Protein AF-A0A934YBS1-F1 (afdb_monomer)

Secondary structure (DSSP, 8-state):
---HHHHTT-TTSPPPHHHHHHHHHHHHHHHHT--STHHHHHHHHHHHHSPPPPPHHHHHHHHHHHHHHHHHHHHHHHHHHHHHHHTTTSGGGTHHHHHHHHSSS------------PPP---GGGG-SSPPPGGGHHHHHHHHHHHHHHHHHHHHHHHHT--

Foldseek 3Di:
DPPPVVLVPDPPDDDDPVRVVVVVVLVVCLVVVPCDDPNVVVVVVVCVVDPDDDDPVVVVVVVCVVVVVVVVVVVVVVVVVVVVVVVPPPPPPPPVVVVVVVVPPDDDPDPDDPDQDQDDPDPCVVVDPDDDDPVCVVVVVVVVCVVVVVSVVRRVCSVVVND

Mean predicted aligned error: 19.44 Å

Solvent-accessible surface area (backbone atoms only — not comparable to full-atom values): 10323 Å² total; per-residue (Å²): 133,79,63,74,76,64,59,79,73,45,89,83,54,80,82,51,72,65,56,56,50,50,52,48,56,44,50,53,35,50,74,74,61,46,79,59,67,73,38,35,52,52,52,51,50,50,44,70,75,56,66,73,85,70,55,68,72,56,47,52,51,51,50,51,51,53,54,52,52,50,52,53,50,53,56,51,54,58,63,57,53,62,64,56,63,77,65,59,82,74,60,76,77,64,58,72,68,57,62,72,62,60,76,80,76,67,82,82,88,70,78,79,75,82,75,62,83,67,73,74,85,70,75,70,66,82,79,51,94,64,87,82,59,88,89,45,58,67,66,50,52,52,53,50,50,57,58,49,52,54,57,56,49,53,37,51,33,40,74,70,70,54,128

pLDDT: mean 73.38, std 17.29, range [39.47, 96.94]

Sequence (163 aa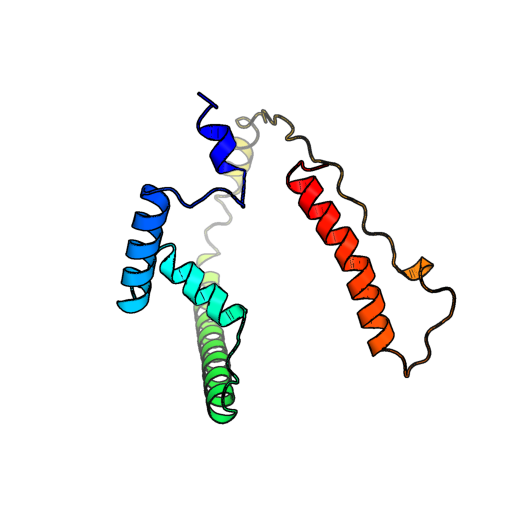):
MAPEHERDLDPEAPPTEDELREARALMEALERGDGAGPAELLRSAKVANAPRAIEPADHERLVSRVVGATDERAAQSRRGRVIRVAFGAVSAFAIAAAVLFSFSSFGPDHTPRATAPLARSRSTQDLFREPFRASEASARIDRIAVARGGDLRENRFATWGVQ

Radius of gyration: 28.23 Å; Cα contacts (8 Å, |Δi|>4): 31; chains: 1; bounding box: 59×62×62 Å

Structure (mmCIF, N/CA/C/O backbone):
data_AF-A0A934YBS1-F1
#
_entry.id   AF-A0A934YBS1-F1
#
loop_
_atom_site.group_PDB
_atom_site.id
_atom_site.type_symbol
_atom_site.label_atom_id
_atom_site.label_alt_id
_atom_site.label_comp_id
_atom_site.label_asym_id
_atom_site.label_entity_id
_atom_site.label_seq_id
_atom_site.pdbx_PDB_ins_code
_atom_site.Cartn_x
_atom_site.Cartn_y
_atom_site.Cartn_z
_atom_site.occupancy
_atom_site.B_iso_or_equiv
_atom_site.auth_seq_id
_atom_site.auth_comp_id
_atom_site.auth_asym_id
_atom_site.auth_atom_id
_atom_site.pdbx_PDB_model_num
ATOM 1 N N . MET A 1 1 ? 14.788 -7.178 -37.944 1.00 49.50 1 MET A N 1
ATOM 2 C CA . MET A 1 1 ? 15.144 -6.304 -36.813 1.00 49.50 1 MET A CA 1
ATOM 3 C C . MET A 1 1 ? 13.824 -5.762 -36.293 1.00 49.50 1 MET A C 1
ATOM 5 O O . MET A 1 1 ? 13.306 -4.817 -36.867 1.00 49.50 1 MET A O 1
ATOM 9 N N . ALA A 1 2 ? 13.186 -6.500 -35.381 1.00 53.84 2 ALA A N 1
ATOM 10 C CA . ALA A 1 2 ? 11.938 -6.048 -34.768 1.00 53.84 2 ALA A CA 1
ATOM 11 C C . ALA A 1 2 ? 12.262 -4.818 -33.902 1.00 53.84 2 ALA A C 1
ATOM 13 O O . ALA A 1 2 ? 13.335 -4.813 -33.288 1.00 53.84 2 ALA A O 1
ATOM 14 N N . PRO A 1 3 ? 11.429 -3.768 -33.920 1.00 57.69 3 PRO A N 1
ATOM 15 C CA . PRO A 1 3 ? 11.698 -2.553 -33.164 1.00 57.69 3 PRO A CA 1
ATOM 16 C C . PRO A 1 3 ? 11.768 -2.896 -31.672 1.00 57.69 3 PRO A C 1
ATOM 18 O O . PRO A 1 3 ? 10.913 -3.615 -31.163 1.00 57.69 3 PRO A O 1
ATOM 21 N N . GLU A 1 4 ? 12.791 -2.399 -30.975 1.00 59.59 4 GLU A N 1
ATOM 22 C CA . GLU A 1 4 ? 13.069 -2.720 -29.564 1.00 59.59 4 GLU A CA 1
ATOM 23 C C . GLU A 1 4 ? 11.856 -2.492 -28.640 1.00 59.59 4 GLU A C 1
ATOM 25 O O . GLU A 1 4 ? 11.665 -3.247 -27.697 1.00 59.59 4 GLU A O 1
ATOM 30 N N . HIS A 1 5 ? 10.958 -1.565 -28.994 1.00 56.34 5 HIS A N 1
ATOM 31 C CA . HIS A 1 5 ? 9.695 -1.304 -28.288 1.00 56.34 5 HIS A CA 1
ATOM 32 C C . HIS A 1 5 ? 8.701 -2.476 -28.235 1.00 56.34 5 HIS A C 1
ATOM 34 O O . HIS A 1 5 ? 7.846 -2.498 -27.357 1.00 56.34 5 HIS A O 1
ATOM 40 N N . GLU A 1 6 ? 8.746 -3.424 -29.174 1.00 56.34 6 GLU A N 1
ATOM 41 C CA . GLU A 1 6 ? 7.784 -4.538 -29.204 1.00 56.34 6 GLU A CA 1
ATOM 42 C C . GLU A 1 6 ? 8.180 -5.660 -28.229 1.00 56.34 6 GLU A C 1
ATOM 44 O O . GLU A 1 6 ? 7.322 -6.418 -27.784 1.00 56.34 6 GLU A O 1
ATOM 49 N N . ARG A 1 7 ? 9.466 -5.732 -27.846 1.00 58.19 7 ARG A N 1
ATOM 50 C CA . ARG A 1 7 ? 9.949 -6.661 -26.810 1.00 58.19 7 ARG A CA 1
ATOM 51 C C . ARG A 1 7 ? 9.568 -6.220 -25.400 1.00 58.19 7 ARG A C 1
ATOM 53 O O . ARG A 1 7 ? 9.314 -7.085 -24.574 1.00 58.19 7 ARG A O 1
ATOM 60 N N . ASP A 1 8 ? 9.452 -4.915 -25.159 1.00 60.75 8 ASP A N 1
ATOM 61 C CA . ASP A 1 8 ? 9.096 -4.352 -23.846 1.00 60.75 8 ASP A CA 1
ATOM 62 C C . ASP A 1 8 ? 7.669 -4.719 -23.383 1.00 60.75 8 ASP A C 1
ATOM 64 O O . ASP A 1 8 ? 7.314 -4.506 -22.225 1.00 60.75 8 ASP A O 1
ATOM 68 N N . LEU A 1 9 ? 6.829 -5.257 -24.277 1.00 70.56 9 LEU A N 1
ATOM 69 C CA . LEU A 1 9 ? 5.437 -5.618 -23.989 1.00 70.56 9 LEU A CA 1
ATOM 70 C C . LEU A 1 9 ? 5.173 -7.129 -23.969 1.00 70.56 9 LEU A C 1
ATOM 72 O O . LEU A 1 9 ? 4.060 -7.522 -23.617 1.00 70.56 9 LEU A O 1
ATOM 76 N N . ASP A 1 10 ? 6.143 -7.966 -24.349 1.00 82.31 10 ASP A N 1
ATOM 77 C CA . ASP A 1 10 ? 5.996 -9.423 -24.311 1.00 82.31 10 ASP A CA 1
ATOM 78 C C . ASP A 1 10 ? 6.450 -9.962 -22.941 1.00 82.31 10 ASP A C 1
ATOM 80 O O . ASP A 1 10 ? 7.654 -10.043 -22.687 1.00 82.31 10 ASP A O 1
ATOM 84 N N . PRO A 1 11 ? 5.523 -10.352 -22.043 1.00 83.00 11 PRO A N 1
ATOM 85 C CA . PRO A 1 11 ? 5.874 -10.834 -20.708 1.00 83.00 11 PRO A CA 1
ATOM 86 C C . PRO A 1 11 ? 6.600 -12.187 -20.723 1.00 83.00 11 PRO A C 1
ATOM 88 O O . PRO A 1 11 ? 7.145 -12.585 -19.695 1.00 83.00 11 PRO A O 1
ATOM 91 N N . GLU A 1 12 ? 6.592 -12.898 -21.855 1.00 87.81 12 GLU A N 1
ATOM 92 C CA . GLU A 1 12 ? 7.253 -14.195 -22.023 1.00 87.81 12 GLU A CA 1
ATOM 93 C C . GLU A 1 12 ? 8.659 -14.061 -22.638 1.00 87.81 12 GLU A C 1
ATOM 95 O O . GLU A 1 12 ? 9.383 -15.055 -22.764 1.00 87.81 12 GLU A O 1
ATOM 100 N N . ALA A 1 13 ? 9.078 -12.848 -23.022 1.00 89.31 13 ALA A N 1
ATOM 101 C CA . ALA A 1 13 ? 10.427 -12.612 -23.515 1.00 89.31 13 ALA A CA 1
ATOM 102 C C . ALA A 1 13 ? 11.468 -12.874 -22.406 1.00 89.31 13 ALA A C 1
ATOM 104 O O . ALA A 1 13 ? 11.232 -12.580 -21.231 1.00 89.31 13 ALA A O 1
ATOM 105 N N . PRO A 1 14 ? 12.650 -13.426 -22.744 1.00 91.00 14 PRO A N 1
ATOM 106 C CA . PRO A 1 14 ? 13.711 -13.585 -21.761 1.00 91.00 14 PRO A CA 1
ATOM 107 C C . PRO A 1 14 ? 14.169 -12.208 -21.242 1.00 91.00 14 PRO A C 1
ATOM 109 O O . PRO A 1 14 ? 14.261 -11.276 -22.045 1.00 91.00 14 PRO A O 1
ATOM 112 N N . PRO A 1 15 ? 14.529 -12.086 -19.947 1.00 90.94 15 PRO A N 1
ATOM 113 C CA . PRO A 1 15 ? 14.983 -10.823 -19.375 1.00 90.94 15 PRO A CA 1
ATOM 114 C C . PRO A 1 15 ? 16.195 -10.258 -20.113 1.00 90.94 15 PRO A C 1
ATOM 116 O O . PRO A 1 15 ? 17.138 -10.986 -20.448 1.00 90.94 15 PRO A O 1
ATOM 119 N N . THR A 1 16 ? 16.192 -8.949 -20.315 1.00 90.88 16 THR A N 1
ATOM 120 C CA . THR A 1 16 ? 17.323 -8.208 -20.871 1.00 90.88 16 THR A CA 1
ATOM 121 C C . THR A 1 16 ? 18.476 -8.116 -19.866 1.00 90.88 16 THR A C 1
ATOM 123 O O . THR A 1 16 ? 18.317 -8.306 -18.657 1.00 90.88 16 THR A O 1
ATOM 126 N N . GLU A 1 17 ? 19.683 -7.819 -20.354 1.00 92.12 17 GLU A N 1
ATOM 127 C CA . GLU A 1 17 ? 20.861 -7.666 -19.488 1.00 92.12 17 GLU A CA 1
ATOM 128 C C . GLU A 1 17 ? 20.705 -6.497 -18.500 1.00 92.12 17 GLU A C 1
ATOM 130 O O . GLU A 1 17 ? 21.107 -6.609 -17.338 1.00 92.12 17 GLU A O 1
ATOM 135 N N . ASP A 1 18 ? 20.066 -5.410 -18.935 1.00 90.12 18 ASP A N 1
ATOM 136 C CA . ASP A 1 18 ? 19.792 -4.247 -18.095 1.00 90.12 18 ASP A CA 1
ATOM 137 C C . ASP A 1 18 ? 18.791 -4.561 -16.982 1.00 90.12 18 ASP A C 1
ATOM 139 O O . ASP A 1 18 ? 19.066 -4.252 -15.822 1.00 90.12 18 ASP A O 1
ATOM 143 N N . GLU A 1 19 ? 17.702 -5.271 -17.279 1.00 90.81 19 GLU A N 1
ATOM 144 C CA . GLU A 1 19 ? 16.750 -5.722 -16.255 1.00 90.81 19 GLU A CA 1
ATOM 145 C C . GLU A 1 19 ? 17.414 -6.649 -15.233 1.00 90.81 19 GLU A C 1
ATOM 147 O O . GLU A 1 19 ? 17.197 -6.516 -14.028 1.00 90.81 19 GLU A O 1
ATOM 152 N N . LEU A 1 20 ? 18.278 -7.568 -15.682 1.00 96.06 20 LEU A N 1
ATOM 153 C CA . LEU A 1 20 ? 19.028 -8.446 -14.780 1.00 96.06 20 LEU A CA 1
ATOM 154 C C . LEU A 1 20 ? 19.990 -7.662 -13.881 1.00 96.06 20 LEU A C 1
ATOM 156 O O . LEU A 1 20 ? 20.190 -8.035 -12.721 1.00 96.06 20 LEU A O 1
ATOM 160 N N . ARG A 1 21 ? 20.604 -6.595 -14.398 1.00 96.69 21 ARG A N 1
ATOM 161 C CA . ARG A 1 21 ? 21.480 -5.698 -13.635 1.00 96.69 21 ARG A CA 1
ATOM 162 C C . ARG A 1 21 ? 20.684 -4.903 -12.599 1.00 96.69 21 ARG A C 1
ATOM 164 O O . ARG A 1 21 ? 21.092 -4.848 -11.438 1.00 96.69 21 ARG A O 1
ATOM 171 N N . GLU A 1 22 ? 19.544 -4.340 -12.985 1.00 93.62 22 GLU A N 1
ATOM 172 C CA . GLU A 1 22 ? 18.654 -3.601 -12.084 1.00 93.62 22 GLU A CA 1
ATOM 173 C C . GLU A 1 22 ? 18.056 -4.497 -10.995 1.00 93.62 22 GLU A C 1
ATOM 175 O O . GLU A 1 22 ? 18.056 -4.125 -9.820 1.00 93.62 22 GLU A O 1
ATOM 180 N N . ALA A 1 23 ? 17.634 -5.714 -11.347 1.00 94.56 23 ALA A N 1
ATOM 181 C CA . ALA A 1 23 ? 17.128 -6.697 -10.396 1.00 94.56 23 ALA A CA 1
ATOM 182 C C . ALA A 1 23 ? 18.178 -7.058 -9.331 1.00 94.56 23 ALA A C 1
ATOM 184 O O . ALA A 1 23 ? 17.849 -7.141 -8.147 1.00 94.56 23 ALA A O 1
ATOM 185 N N . ARG A 1 24 ? 19.454 -7.219 -9.717 1.00 96.94 24 ARG A N 1
ATOM 186 C CA . ARG A 1 24 ? 20.552 -7.458 -8.761 1.00 96.94 24 ARG A CA 1
ATOM 187 C C . ARG A 1 24 ? 20.775 -6.268 -7.835 1.00 96.94 24 ARG A C 1
ATOM 189 O O . ARG A 1 24 ? 20.811 -6.458 -6.623 1.00 96.94 24 ARG A O 1
ATOM 196 N N . ALA A 1 25 ? 20.846 -5.056 -8.383 1.00 94.62 25 ALA A N 1
ATOM 197 C CA . ALA A 1 25 ? 21.000 -3.842 -7.581 1.00 94.62 25 ALA A CA 1
ATOM 198 C C . ALA A 1 25 ? 19.848 -3.678 -6.570 1.00 94.62 25 ALA A C 1
ATOM 200 O O . ALA A 1 25 ? 20.062 -3.282 -5.421 1.00 94.62 25 ALA A O 1
ATOM 201 N N . LEU A 1 26 ? 18.626 -4.036 -6.975 1.00 93.88 26 LEU A N 1
ATOM 202 C CA . LEU A 1 26 ? 17.455 -4.023 -6.107 1.00 93.88 26 LEU A CA 1
ATOM 203 C C . LEU A 1 26 ? 17.530 -5.082 -4.999 1.00 93.88 26 LEU A C 1
ATOM 205 O O . LEU A 1 26 ? 17.211 -4.772 -3.850 1.00 93.88 26 LEU A O 1
ATOM 209 N N . MET A 1 27 ? 17.972 -6.306 -5.311 1.00 93.69 27 MET A N 1
ATOM 210 C CA . MET A 1 27 ? 18.206 -7.344 -4.300 1.00 93.69 27 MET A CA 1
ATOM 211 C C . MET A 1 27 ? 19.248 -6.895 -3.271 1.00 93.69 27 MET A C 1
ATOM 213 O O . MET A 1 27 ? 18.979 -6.954 -2.073 1.00 93.69 27 MET A O 1
ATOM 217 N N . GLU A 1 28 ? 20.382 -6.352 -3.715 1.00 95.19 28 GLU A N 1
ATOM 218 C CA . GLU A 1 28 ? 21.430 -5.841 -2.823 1.00 95.19 28 GLU A CA 1
ATOM 219 C C . GLU A 1 28 ? 20.920 -4.698 -1.928 1.00 95.19 28 GLU A C 1
ATOM 221 O O . GLU A 1 28 ? 21.236 -4.637 -0.738 1.00 95.19 28 GLU A O 1
ATOM 226 N N . ALA A 1 29 ? 20.100 -3.788 -2.464 1.00 93.50 29 ALA A N 1
ATOM 227 C CA . ALA A 1 29 ? 19.478 -2.720 -1.679 1.00 93.50 29 ALA A CA 1
ATOM 228 C C . ALA A 1 29 ? 18.504 -3.263 -0.616 1.00 93.50 29 ALA A C 1
ATOM 230 O O . ALA A 1 29 ? 18.432 -2.734 0.498 1.00 93.50 29 ALA A O 1
ATOM 231 N N . LEU A 1 30 ? 17.767 -4.332 -0.933 1.00 92.31 30 LEU A N 1
ATOM 232 C CA . LEU A 1 30 ? 16.879 -5.000 0.018 1.00 92.31 30 LEU A CA 1
ATOM 233 C C . LEU A 1 30 ? 17.658 -5.707 1.132 1.00 92.31 30 LEU A C 1
ATOM 235 O O . LEU A 1 30 ? 17.256 -5.597 2.291 1.00 92.31 30 LEU A O 1
ATOM 239 N N . GLU A 1 31 ? 18.762 -6.378 0.805 1.00 93.69 31 GLU A N 1
ATOM 240 C CA . GLU A 1 31 ? 19.627 -7.065 1.774 1.00 93.69 31 GLU A CA 1
ATOM 241 C C . GLU A 1 31 ? 20.334 -6.093 2.720 1.00 93.69 31 GLU A C 1
ATOM 243 O O . GLU A 1 31 ? 20.386 -6.334 3.927 1.00 93.69 31 GLU A O 1
ATOM 248 N N . ARG A 1 32 ? 20.813 -4.954 2.203 1.00 93.38 32 ARG A N 1
ATOM 249 C CA . ARG A 1 32 ? 21.416 -3.887 3.022 1.00 93.38 32 ARG A CA 1
ATOM 250 C C . ARG A 1 32 ? 20.398 -3.150 3.896 1.00 93.38 32 ARG A C 1
ATOM 252 O O . ARG A 1 32 ? 20.785 -2.474 4.845 1.00 93.38 32 ARG A O 1
ATOM 259 N N . GLY A 1 33 ? 19.104 -3.291 3.603 1.00 90.94 33 GLY A N 1
ATOM 260 C CA . GLY A 1 33 ? 18.035 -2.604 4.324 1.00 90.94 33 GLY A CA 1
ATOM 261 C C . GLY A 1 33 ? 17.890 -1.128 3.944 1.00 90.94 33 GLY A C 1
ATOM 262 O O . GLY A 1 33 ? 17.346 -0.353 4.729 1.00 90.94 33 GLY A O 1
ATOM 263 N N . ASP A 1 34 ? 18.340 -0.730 2.750 1.00 89.12 34 ASP A N 1
ATOM 264 C CA . ASP A 1 34 ? 18.303 0.664 2.304 1.00 89.12 34 ASP A CA 1
ATOM 265 C C . ASP A 1 34 ? 16.868 1.167 2.205 1.00 89.12 34 ASP A C 1
ATOM 267 O O . ASP A 1 34 ? 16.063 0.634 1.441 1.00 89.12 34 ASP A O 1
ATOM 271 N N . GLY A 1 35 ? 16.556 2.213 2.968 1.00 84.19 35 GLY A N 1
ATOM 272 C CA . GLY A 1 35 ? 15.216 2.753 3.184 1.00 84.19 35 GLY A CA 1
ATOM 273 C C . GLY A 1 35 ? 14.549 3.453 2.000 1.00 84.19 35 GLY A C 1
ATOM 274 O O . GLY A 1 35 ? 13.414 3.862 2.169 1.00 84.19 35 GLY A O 1
ATOM 275 N N . ALA A 1 36 ? 15.209 3.612 0.850 1.00 86.50 36 ALA A N 1
ATOM 276 C CA . ALA A 1 36 ? 14.760 4.519 -0.209 1.00 86.50 36 ALA A CA 1
ATOM 277 C C . ALA A 1 36 ? 14.423 3.810 -1.531 1.00 86.50 36 ALA A C 1
ATOM 279 O O . ALA A 1 36 ? 14.953 2.744 -1.851 1.00 86.50 36 ALA A O 1
ATOM 280 N N . GLY A 1 37 ? 13.570 4.450 -2.335 1.00 89.75 37 GLY A N 1
ATOM 281 C CA . GLY A 1 37 ? 13.312 4.063 -3.722 1.00 89.75 37 GLY A CA 1
ATOM 282 C C . GLY A 1 37 ? 12.547 2.737 -3.870 1.00 89.75 37 GLY A C 1
ATOM 283 O O . GLY A 1 37 ? 11.717 2.400 -3.022 1.00 89.75 37 GLY A O 1
ATOM 284 N N . PRO A 1 38 ? 12.799 1.959 -4.941 1.00 89.25 38 PRO A N 1
ATOM 285 C CA . PRO A 1 38 ? 12.058 0.724 -5.224 1.00 89.25 38 PRO A CA 1
ATOM 286 C C . PRO A 1 38 ? 12.131 -0.331 -4.104 1.00 89.25 38 PRO A C 1
ATOM 288 O O . PRO A 1 38 ? 11.185 -1.098 -3.911 1.00 89.25 38 PRO A O 1
ATOM 291 N N . ALA A 1 39 ? 13.210 -0.341 -3.312 1.00 90.69 39 ALA A N 1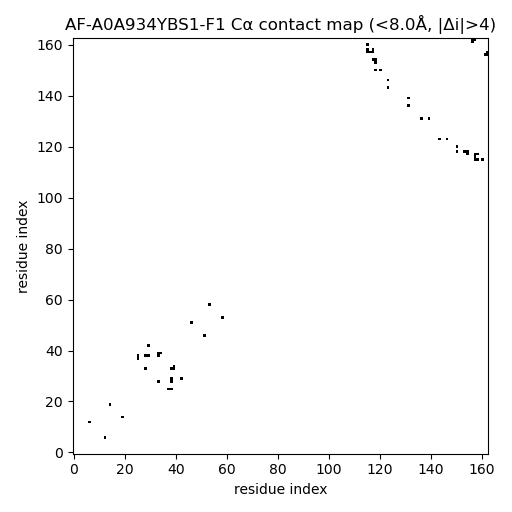
ATOM 292 C CA . ALA A 1 39 ? 13.362 -1.240 -2.168 1.00 90.69 39 ALA A CA 1
ATOM 293 C C . ALA A 1 39 ? 12.345 -0.943 -1.047 1.00 90.69 39 ALA A C 1
ATOM 295 O O . ALA A 1 39 ? 11.822 -1.863 -0.415 1.00 90.69 39 ALA A O 1
ATOM 296 N N . GLU A 1 40 ? 12.017 0.332 -0.813 1.00 92.00 40 GLU A N 1
ATOM 297 C CA . GLU A 1 40 ? 10.998 0.740 0.162 1.00 92.00 40 GLU A CA 1
ATOM 298 C C . GLU A 1 40 ? 9.598 0.307 -0.271 1.00 92.00 40 GLU A C 1
ATOM 300 O O . GLU A 1 40 ? 8.836 -0.248 0.530 1.00 92.00 40 GLU A O 1
ATOM 305 N N . LEU A 1 41 ? 9.290 0.487 -1.557 1.00 91.44 41 LEU A N 1
ATOM 306 C CA . LEU A 1 41 ? 8.024 0.061 -2.138 1.00 91.44 41 LEU A CA 1
ATOM 307 C C . LEU A 1 41 ? 7.843 -1.456 -2.022 1.00 91.44 41 LEU A C 1
ATOM 309 O O . LEU A 1 41 ? 6.806 -1.908 -1.538 1.00 91.44 41 LEU A O 1
ATOM 313 N N . LEU A 1 42 ? 8.857 -2.247 -2.391 1.00 91.00 42 LEU A N 1
ATOM 314 C CA . LEU A 1 42 ? 8.798 -3.708 -2.287 1.00 91.00 42 LEU A CA 1
ATOM 315 C C . LEU A 1 42 ? 8.655 -4.192 -0.843 1.00 91.00 42 LEU A C 1
ATOM 317 O O . LEU A 1 42 ? 7.877 -5.111 -0.584 1.00 91.00 42 LEU A O 1
ATOM 321 N N . ARG A 1 43 ? 9.348 -3.572 0.120 1.00 88.19 43 ARG A N 1
ATOM 322 C CA . ARG A 1 43 ? 9.154 -3.901 1.543 1.00 88.19 43 ARG A CA 1
ATOM 323 C C . ARG A 1 43 ? 7.731 -3.600 1.995 1.00 88.19 43 ARG A C 1
ATOM 325 O O . ARG A 1 43 ? 7.121 -4.435 2.659 1.00 88.19 43 ARG A O 1
ATOM 332 N N . SER A 1 44 ? 7.190 -2.454 1.595 1.00 90.88 44 SER A N 1
ATOM 333 C CA . SER A 1 44 ? 5.820 -2.055 1.925 1.00 90.88 44 SER A CA 1
ATOM 334 C C . SER A 1 44 ? 4.795 -3.015 1.315 1.00 90.88 44 SER A C 1
ATOM 336 O O . SER A 1 44 ? 3.902 -3.492 2.015 1.00 90.88 44 SER A O 1
ATOM 338 N N . ALA A 1 45 ? 4.970 -3.385 0.043 1.00 92.69 45 ALA A N 1
ATOM 339 C CA . ALA A 1 45 ? 4.136 -4.368 -0.644 1.00 92.69 45 ALA A CA 1
ATOM 340 C C . ALA A 1 45 ? 4.220 -5.754 0.016 1.00 92.69 45 ALA A C 1
ATOM 342 O O . ALA A 1 45 ? 3.197 -6.405 0.220 1.00 92.69 45 ALA A O 1
ATOM 343 N N . LYS A 1 46 ? 5.418 -6.188 0.427 1.00 90.38 46 LYS A N 1
ATOM 344 C CA . LYS A 1 46 ? 5.622 -7.452 1.147 1.00 90.38 46 LYS A CA 1
ATOM 345 C C . LYS A 1 46 ? 4.888 -7.471 2.489 1.00 90.38 46 LYS A C 1
ATOM 347 O O . LYS A 1 46 ? 4.257 -8.473 2.815 1.00 90.38 46 LYS A O 1
ATOM 352 N N . VAL A 1 47 ? 4.944 -6.374 3.248 1.00 91.56 47 VAL A N 1
ATOM 353 C CA . VAL A 1 47 ? 4.212 -6.233 4.519 1.00 91.56 47 VAL A CA 1
ATOM 354 C C . VAL A 1 47 ? 2.699 -6.229 4.289 1.00 91.56 47 VAL A C 1
ATOM 356 O O . VAL A 1 47 ? 1.975 -6.863 5.049 1.00 91.56 47 VAL A O 1
ATOM 359 N N . ALA A 1 48 ? 2.221 -5.564 3.235 1.00 93.50 48 ALA A N 1
ATOM 360 C CA . ALA A 1 48 ? 0.801 -5.523 2.896 1.00 93.50 48 ALA A CA 1
ATOM 361 C C . ALA A 1 48 ? 0.257 -6.885 2.430 1.00 93.50 48 ALA A C 1
ATOM 363 O O . ALA A 1 48 ? -0.864 -7.245 2.778 1.00 93.50 48 ALA A O 1
ATOM 364 N N . ASN A 1 49 ? 1.045 -7.645 1.663 1.00 95.56 49 ASN A N 1
ATOM 365 C CA . ASN A 1 49 ? 0.639 -8.947 1.132 1.00 95.56 49 ASN A CA 1
ATOM 366 C C . ASN A 1 49 ? 0.654 -10.059 2.192 1.00 95.56 49 ASN A C 1
ATOM 368 O O . ASN A 1 49 ? -0.144 -10.988 2.127 1.00 95.56 49 ASN A O 1
ATOM 372 N N . ALA A 1 50 ? 1.550 -9.968 3.176 1.00 91.31 50 ALA A N 1
ATOM 373 C CA . ALA A 1 50 ? 1.619 -10.911 4.288 1.00 91.31 50 ALA A CA 1
ATOM 374 C C . ALA A 1 50 ? 1.731 -10.163 5.626 1.00 91.31 50 ALA A C 1
ATOM 376 O O . ALA A 1 50 ? 2.812 -10.139 6.233 1.00 91.31 50 ALA A O 1
ATOM 377 N N . PRO A 1 51 ? 0.629 -9.548 6.101 1.00 90.38 51 PRO A N 1
ATOM 378 C CA . PRO A 1 51 ? 0.616 -8.884 7.393 1.00 90.38 51 PRO A CA 1
ATOM 379 C C . PRO A 1 51 ? 0.972 -9.892 8.482 1.00 90.38 51 PRO A C 1
ATOM 381 O O . PRO A 1 51 ? 0.376 -10.967 8.577 1.00 90.38 51 PRO A O 1
ATOM 384 N N . ARG A 1 52 ? 1.960 -9.560 9.312 1.00 89.19 52 ARG A N 1
ATOM 385 C CA . ARG A 1 52 ? 2.282 -10.387 10.477 1.00 89.19 52 ARG A CA 1
ATOM 386 C C . ARG A 1 52 ? 1.219 -10.167 11.544 1.00 89.19 52 ARG A C 1
ATOM 388 O O . ARG A 1 52 ? 0.806 -9.030 11.772 1.00 89.19 52 ARG A O 1
ATOM 395 N N . ALA A 1 53 ? 0.813 -11.244 12.210 1.00 91.75 53 ALA A N 1
ATOM 396 C CA . ALA A 1 53 ? 0.010 -11.124 13.416 1.00 91.75 53 ALA A CA 1
ATOM 397 C C . ALA A 1 53 ? 0.785 -10.280 14.436 1.00 91.75 53 ALA A C 1
ATOM 399 O O . ALA A 1 53 ? 1.965 -10.529 14.691 1.00 91.75 53 ALA A O 1
ATOM 400 N N . ILE A 1 54 ? 0.131 -9.252 14.969 1.00 92.69 54 ILE A N 1
ATOM 401 C CA . ILE A 1 54 ? 0.684 -8.436 16.045 1.00 92.69 54 ILE A CA 1
ATOM 402 C C . ILE A 1 54 ? 0.303 -9.132 17.349 1.00 92.69 54 ILE A C 1
ATOM 404 O O . ILE A 1 54 ? -0.876 -9.408 17.578 1.00 92.69 54 ILE A O 1
ATOM 408 N N . GLU A 1 55 ? 1.297 -9.427 18.185 1.00 96.00 55 GLU A N 1
ATOM 409 C CA . GLU A 1 55 ? 1.088 -9.925 19.547 1.00 96.00 55 GLU A CA 1
ATOM 410 C C . GLU A 1 55 ? 0.114 -8.994 20.297 1.00 96.00 55 GLU A C 1
ATOM 412 O O . GLU A 1 55 ? 0.286 -7.771 20.235 1.00 96.00 55 GLU A O 1
ATOM 417 N N . PRO A 1 56 ? -0.895 -9.513 21.024 1.00 94.62 56 PRO A N 1
ATOM 418 C CA . PRO A 1 56 ? -1.884 -8.674 21.706 1.00 94.62 56 PRO A CA 1
ATOM 419 C C . PRO A 1 56 ? -1.257 -7.597 22.604 1.00 94.62 56 PRO A C 1
ATOM 421 O O . PRO A 1 56 ? -1.694 -6.448 22.590 1.00 94.62 56 PRO A O 1
ATOM 424 N N . ALA A 1 57 ? -0.168 -7.934 23.301 1.00 93.75 57 ALA A N 1
ATOM 425 C CA . ALA A 1 57 ? 0.568 -6.993 24.143 1.00 93.75 57 ALA A CA 1
ATOM 426 C C . ALA A 1 57 ? 1.191 -5.830 23.345 1.00 93.75 57 ALA A C 1
ATOM 428 O O . ALA A 1 57 ? 1.204 -4.687 23.807 1.00 93.75 57 ALA A O 1
ATOM 429 N N . ASP A 1 58 ? 1.692 -6.091 22.137 1.00 94.31 58 ASP A N 1
ATOM 430 C CA . ASP A 1 58 ? 2.254 -5.052 21.271 1.00 94.31 58 ASP A CA 1
ATOM 431 C C . ASP A 1 58 ? 1.157 -4.210 20.617 1.00 94.31 58 ASP A C 1
ATOM 433 O O . ASP A 1 58 ? 1.315 -2.995 20.473 1.00 94.31 58 ASP A O 1
ATOM 437 N N . HIS A 1 59 ? 0.012 -4.817 20.300 1.00 93.38 59 HIS A N 1
ATOM 438 C CA . HIS A 1 59 ? -1.163 -4.086 19.842 1.00 93.38 59 HIS A CA 1
ATOM 439 C C . HIS A 1 59 ? -1.644 -3.091 20.914 1.00 93.38 59 HIS A C 1
ATOM 441 O O . HIS A 1 59 ? -1.788 -1.902 20.621 1.00 93.38 59 HIS A O 1
ATOM 447 N N . GLU A 1 60 ? -1.807 -3.522 22.168 1.00 94.50 60 GLU A N 1
ATOM 448 C CA . GLU A 1 60 ? -2.204 -2.640 23.277 1.00 94.50 60 GLU A CA 1
ATOM 449 C C . GLU A 1 60 ? -1.204 -1.497 23.505 1.00 94.50 60 GLU A C 1
ATOM 451 O O . GLU A 1 60 ? -1.592 -0.342 23.711 1.00 94.50 60 GLU A O 1
ATOM 456 N N . ARG A 1 61 ? 0.101 -1.777 23.399 1.00 94.94 61 ARG A N 1
ATOM 457 C CA . ARG A 1 61 ? 1.157 -0.753 23.474 1.00 94.94 61 ARG A CA 1
ATOM 458 C C . ARG A 1 61 ? 1.069 0.263 22.335 1.00 94.94 61 ARG A C 1
ATOM 460 O O . ARG A 1 61 ? 1.269 1.456 22.562 1.00 94.94 61 ARG A O 1
ATOM 467 N N . LEU A 1 62 ? 0.783 -0.183 21.113 1.00 91.62 62 LEU A N 1
ATOM 468 C CA . LEU A 1 62 ? 0.622 0.708 19.961 1.00 91.62 62 LEU A CA 1
ATOM 469 C C . LEU A 1 62 ? -0.623 1.587 20.112 1.00 91.62 62 LEU A C 1
ATOM 471 O O . LEU A 1 62 ? -0.538 2.799 19.914 1.00 91.62 62 LEU A O 1
ATOM 475 N N . VAL A 1 63 ? -1.752 1.002 20.520 1.00 93.25 63 VAL A N 1
ATOM 476 C CA . VAL A 1 63 ? -3.010 1.731 20.738 1.00 93.25 63 VAL A CA 1
ATOM 477 C C . VAL A 1 63 ? -2.854 2.757 21.854 1.00 93.25 63 VAL A C 1
ATOM 479 O O . VAL A 1 63 ? -3.157 3.929 21.642 1.00 93.25 63 VAL A O 1
ATOM 482 N N . SER A 1 64 ? -2.320 2.361 23.011 1.00 91.50 64 SER A N 1
ATOM 483 C CA . SER A 1 64 ? -2.110 3.278 24.141 1.00 91.50 64 SER A CA 1
ATOM 484 C C . SER A 1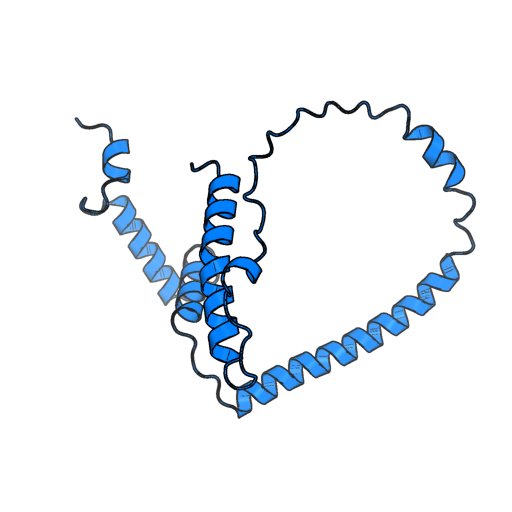 64 ? -1.176 4.438 23.785 1.00 91.50 64 SER A C 1
ATOM 486 O O . SER A 1 64 ? -1.459 5.579 24.149 1.00 91.50 64 SER A O 1
ATOM 488 N N . ARG A 1 65 ? -0.118 4.192 23.000 1.00 90.56 65 ARG A N 1
ATOM 489 C CA . ARG A 1 65 ? 0.766 5.252 22.491 1.00 90.56 65 ARG A CA 1
ATOM 490 C C . ARG A 1 65 ? 0.022 6.250 21.604 1.00 90.56 65 ARG A C 1
ATOM 492 O O . ARG A 1 65 ? 0.216 7.454 21.752 1.00 90.56 65 ARG A O 1
ATOM 499 N N . VAL A 1 66 ? -0.793 5.770 20.665 1.00 91.38 66 VAL A N 1
ATOM 500 C CA . VAL A 1 66 ? -1.517 6.643 19.725 1.00 91.38 66 VAL A CA 1
ATOM 501 C C . VAL A 1 66 ? -2.598 7.440 20.447 1.00 91.38 66 VAL A C 1
ATOM 503 O O . VAL A 1 66 ? -2.676 8.652 20.254 1.00 91.38 66 VAL A O 1
ATOM 506 N N . VAL A 1 67 ? -3.377 6.786 21.312 1.00 92.19 67 VAL A N 1
ATOM 507 C CA . VAL A 1 67 ? -4.442 7.431 22.092 1.00 92.19 67 VAL A CA 1
ATOM 508 C C . VAL A 1 67 ? -3.859 8.476 23.053 1.00 92.19 67 VAL A C 1
ATOM 510 O O . VAL A 1 67 ? -4.316 9.619 23.070 1.00 92.19 67 VAL A O 1
ATOM 513 N N . GLY A 1 68 ? -2.776 8.150 23.766 1.00 84.12 68 GLY A N 1
ATOM 514 C CA . GLY A 1 68 ? -2.093 9.111 24.638 1.00 84.12 68 GLY A CA 1
ATOM 515 C C . GLY A 1 68 ? -1.534 10.319 23.874 1.00 84.12 68 GLY A C 1
ATOM 516 O O . GLY A 1 68 ? -1.722 11.464 24.284 1.00 84.12 68 GLY A O 1
ATOM 517 N N . ALA A 1 69 ? -0.929 10.097 22.702 1.00 80.56 69 ALA A N 1
ATOM 518 C CA . ALA A 1 69 ? -0.425 11.184 21.860 1.00 80.56 69 ALA A CA 1
ATOM 519 C C . ALA A 1 69 ? -1.547 12.079 21.298 1.00 80.56 69 ALA A C 1
ATOM 521 O O . ALA A 1 69 ? -1.338 13.278 21.080 1.00 80.56 69 ALA A O 1
ATOM 522 N N . THR A 1 70 ? -2.741 11.529 21.045 1.00 76.50 70 THR A N 1
ATOM 523 C CA . THR A 1 70 ? -3.899 12.339 20.641 1.00 76.50 70 THR A CA 1
ATOM 524 C C . THR A 1 70 ? -4.408 13.228 21.768 1.00 76.50 70 THR A C 1
ATOM 526 O O . THR A 1 70 ? -4.740 14.384 21.497 1.00 76.50 70 THR A O 1
ATOM 529 N N . ASP A 1 71 ? -4.384 12.759 23.017 1.00 76.56 71 ASP A N 1
ATOM 530 C CA . ASP A 1 71 ? -4.798 13.557 24.176 1.00 76.56 71 ASP A CA 1
ATOM 531 C C . ASP A 1 71 ? -3.836 14.723 24.435 1.00 76.56 71 ASP A C 1
ATOM 533 O O . ASP A 1 71 ? -4.268 15.863 24.641 1.00 76.56 71 ASP A O 1
ATOM 537 N N . GLU A 1 72 ? -2.527 14.488 24.319 1.00 75.69 72 GLU A N 1
ATOM 538 C CA . GLU A 1 72 ? -1.513 15.542 24.434 1.00 75.69 72 GLU A CA 1
ATOM 539 C C . GLU A 1 72 ? -1.638 16.597 23.325 1.00 75.69 72 GLU A C 1
ATOM 541 O O . GLU A 1 72 ? -1.604 17.803 23.594 1.00 75.69 72 GLU A O 1
ATOM 546 N N . ARG A 1 73 ? -1.849 16.174 22.071 1.00 73.56 73 ARG A N 1
ATOM 547 C CA . ARG A 1 73 ? -2.082 17.101 20.947 1.00 73.56 73 ARG A CA 1
ATOM 548 C C . ARG A 1 73 ? -3.388 17.873 21.104 1.00 73.56 73 ARG A C 1
ATOM 550 O O . ARG A 1 73 ? -3.428 19.074 20.822 1.00 73.56 73 ARG A O 1
ATOM 557 N N . ALA A 1 74 ? -4.448 17.228 21.588 1.00 70.12 74 ALA A N 1
ATOM 558 C CA . ALA A 1 74 ? -5.707 17.894 21.893 1.00 70.12 74 ALA A CA 1
ATOM 559 C C . ALA A 1 74 ? -5.510 18.957 22.987 1.00 70.12 74 ALA A C 1
ATOM 561 O O . ALA A 1 74 ? -5.970 20.092 22.823 1.00 70.12 74 ALA A O 1
ATOM 562 N N . ALA A 1 75 ? -4.758 18.649 24.046 1.00 69.38 75 ALA A N 1
ATOM 563 C CA . ALA A 1 75 ? -4.412 19.603 25.097 1.00 69.38 75 ALA A CA 1
ATOM 564 C C . ALA A 1 75 ? -3.572 20.788 24.572 1.00 69.38 75 ALA A C 1
ATOM 566 O O . ALA A 1 75 ? -3.853 21.943 24.908 1.00 69.38 75 ALA A O 1
ATOM 567 N N . GLN A 1 76 ? -2.598 20.540 23.689 1.00 67.19 76 GLN A N 1
ATOM 568 C CA . GLN A 1 76 ? -1.792 21.593 23.054 1.00 67.19 76 GLN A CA 1
ATOM 569 C C . GLN A 1 76 ? -2.622 22.492 22.120 1.00 67.19 76 GLN A C 1
ATOM 571 O O . GLN A 1 76 ? -2.478 23.717 22.151 1.00 67.19 76 GLN A O 1
ATOM 576 N N . SER A 1 77 ? -3.552 21.923 21.347 1.00 62.78 77 SER A N 1
ATOM 577 C CA . SER A 1 77 ? -4.424 22.694 20.445 1.00 62.78 77 SER A CA 1
ATOM 578 C C . SER A 1 77 ? -5.346 23.674 21.188 1.00 62.78 77 SER A C 1
ATOM 580 O O . SER A 1 77 ? -5.621 24.772 20.695 1.00 62.78 77 SER A O 1
ATOM 582 N N . ARG A 1 78 ? -5.769 23.329 22.415 1.00 59.06 78 ARG A N 1
ATOM 583 C CA . ARG A 1 78 ? -6.576 24.212 23.274 1.00 59.06 78 ARG A CA 1
ATOM 584 C C . ARG A 1 78 ? -5.776 25.417 23.765 1.00 59.06 78 ARG A C 1
ATOM 586 O O . ARG A 1 78 ? -6.313 26.521 23.768 1.00 59.06 78 ARG A O 1
ATOM 593 N N . ARG A 1 79 ? -4.490 25.244 24.098 1.00 57.97 79 ARG A N 1
ATOM 594 C CA . ARG A 1 79 ? -3.599 26.355 24.494 1.00 57.97 79 ARG A CA 1
ATOM 595 C C . ARG A 1 79 ? -3.332 27.337 23.345 1.00 57.97 79 ARG A C 1
ATOM 597 O O . ARG A 1 79 ? -3.319 28.541 23.577 1.00 57.97 79 ARG A O 1
ATOM 604 N N . GLY A 1 80 ? -3.206 26.857 22.105 1.00 55.12 80 GLY A N 1
ATOM 605 C CA . GLY A 1 80 ? -2.990 27.719 20.930 1.00 55.12 80 GLY A CA 1
ATOM 606 C C . GLY A 1 80 ? -4.210 28.553 20.503 1.00 55.12 80 GLY A C 1
ATOM 607 O O . GLY A 1 80 ? -4.055 29.620 19.906 1.00 55.12 80 GLY A O 1
ATOM 608 N N . ARG A 1 81 ? -5.432 28.109 20.830 1.00 54.03 81 ARG A N 1
ATOM 609 C CA . ARG A 1 81 ? -6.677 28.808 20.462 1.00 54.03 81 ARG A CA 1
ATOM 610 C C . ARG A 1 81 ? -6.893 30.097 21.263 1.00 54.03 81 ARG A C 1
ATOM 612 O O . ARG A 1 81 ? -7.423 31.054 20.711 1.00 54.03 81 ARG A O 1
ATOM 619 N N . VAL A 1 82 ? -6.428 30.155 22.513 1.00 52.91 82 VAL A N 1
ATOM 620 C CA . VAL A 1 82 ? -6.577 31.340 23.382 1.00 52.91 82 VAL A CA 1
ATOM 621 C C . VAL A 1 82 ? -5.705 32.508 22.899 1.00 52.91 82 VAL A C 1
ATOM 623 O O . VAL A 1 82 ? -6.128 33.658 22.954 1.00 52.91 82 VAL A O 1
ATOM 626 N N . ILE A 1 83 ? -4.534 32.222 22.321 1.00 52.38 83 ILE A N 1
ATOM 627 C CA . ILE A 1 83 ? -3.605 33.253 21.827 1.00 52.38 83 ILE A CA 1
ATOM 628 C C . ILE A 1 83 ? -4.147 33.952 20.563 1.00 52.38 83 ILE A C 1
ATOM 630 O O . ILE A 1 83 ? -3.912 35.142 20.366 1.00 52.38 83 ILE A O 1
ATOM 634 N N . ARG A 1 84 ? -4.933 33.263 19.721 1.00 44.31 84 ARG A N 1
ATOM 635 C CA . ARG A 1 84 ? -5.484 33.857 18.484 1.00 44.31 84 ARG A CA 1
ATOM 636 C C . ARG A 1 84 ? -6.686 34.776 18.698 1.00 44.31 84 ARG A C 1
ATOM 638 O O . ARG A 1 84 ? -6.939 35.614 17.840 1.00 44.31 84 ARG A O 1
ATOM 645 N N . VAL A 1 85 ? -7.409 34.662 19.813 1.00 50.19 85 VAL A N 1
ATOM 646 C CA . VAL A 1 85 ? -8.558 35.549 20.080 1.00 50.19 85 VAL A CA 1
ATOM 647 C C . VAL A 1 85 ? -8.087 36.962 20.449 1.00 50.19 85 VAL A C 1
ATOM 649 O O . VAL A 1 85 ? -8.727 37.935 20.067 1.00 50.19 85 VAL A O 1
ATOM 652 N N . ALA A 1 86 ? -6.917 37.102 21.083 1.00 50.06 86 ALA A N 1
ATOM 653 C CA . ALA A 1 86 ? -6.373 38.408 21.464 1.00 50.06 86 ALA A CA 1
ATOM 654 C C . ALA A 1 86 ? -5.846 39.249 20.277 1.00 50.06 86 ALA A C 1
ATOM 656 O O . ALA A 1 86 ? -5.786 40.469 20.380 1.00 50.06 86 ALA A O 1
ATOM 657 N N . PHE A 1 87 ? -5.514 38.631 19.135 1.00 42.84 87 PHE A N 1
ATOM 658 C CA . PHE A 1 87 ? -5.007 39.336 17.942 1.00 42.84 87 PHE A CA 1
ATOM 659 C C . PHE A 1 87 ? -6.085 39.678 16.892 1.00 42.84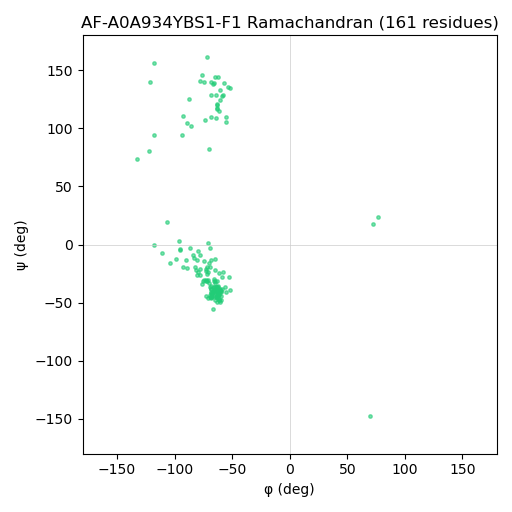 87 PHE A C 1
ATOM 661 O O . PHE A 1 87 ? -5.785 40.335 15.897 1.00 42.84 87 PHE A O 1
ATOM 668 N N . GLY A 1 88 ? -7.340 39.252 17.083 1.00 39.47 88 GLY A N 1
ATOM 669 C CA . GLY A 1 88 ? -8.409 39.394 16.081 1.00 39.47 88 GLY A CA 1
ATOM 670 C C . GLY A 1 88 ? -9.137 40.744 16.055 1.00 39.47 88 GLY A C 1
ATOM 671 O O . GLY A 1 88 ? -9.915 40.986 15.138 1.00 39.47 88 GLY A O 1
ATOM 672 N N . ALA A 1 89 ? -8.909 41.631 17.027 1.00 44.41 89 ALA A N 1
ATOM 673 C CA . ALA A 1 89 ? -9.659 42.888 17.131 1.00 44.41 89 ALA A CA 1
ATOM 674 C C . ALA A 1 89 ? -9.127 44.025 16.231 1.00 44.41 89 ALA A C 1
ATOM 676 O O . ALA A 1 89 ? -9.812 45.029 16.062 1.00 44.41 89 ALA A O 1
ATOM 677 N N . VAL A 1 90 ? -7.934 43.889 15.635 1.00 46.66 90 VAL A N 1
ATOM 678 C CA . VAL A 1 90 ? -7.277 44.992 14.895 1.00 46.66 90 VAL A CA 1
ATOM 679 C C . VAL A 1 90 ? -7.372 44.841 13.364 1.00 46.66 90 VAL A C 1
ATOM 681 O O . VAL A 1 90 ? -7.205 45.812 12.634 1.00 46.66 90 VAL A O 1
ATOM 684 N N . SER A 1 91 ? -7.710 43.663 12.832 1.00 42.97 91 SER A N 1
ATOM 685 C CA . SER A 1 91 ? -7.660 43.373 11.384 1.00 42.97 91 SER A CA 1
ATOM 686 C C . SER A 1 91 ? -8.983 43.534 10.616 1.00 42.97 91 SER A C 1
ATOM 688 O O . SER A 1 91 ? -9.010 43.310 9.406 1.00 42.97 91 SER A O 1
ATOM 690 N N . ALA A 1 92 ? -10.072 43.974 11.257 1.00 45.62 92 ALA A N 1
ATOM 691 C CA . ALA A 1 92 ? -11.367 44.148 10.585 1.00 45.62 92 ALA A CA 1
ATOM 692 C C . ALA A 1 92 ? -11.404 45.315 9.571 1.00 45.62 92 ALA A C 1
ATOM 694 O O . ALA A 1 92 ? -12.245 45.314 8.677 1.00 45.62 92 ALA A O 1
ATOM 695 N N . PHE A 1 93 ? -10.481 46.282 9.648 1.00 47.91 93 PHE A N 1
ATOM 696 C CA . PHE A 1 93 ? -10.476 47.449 8.752 1.00 47.91 93 PHE A CA 1
ATOM 697 C C . PHE A 1 93 ? -9.674 47.277 7.445 1.00 47.91 93 PHE A C 1
ATOM 699 O O . PHE A 1 93 ? -9.858 48.071 6.528 1.00 47.91 93 PHE A O 1
ATOM 706 N N . ALA A 1 94 ? -8.826 46.250 7.300 1.00 47.97 94 ALA A N 1
ATOM 707 C CA . ALA A 1 94 ? -7.959 46.112 6.115 1.00 47.97 94 ALA A CA 1
ATOM 708 C C . ALA A 1 94 ? -8.560 45.262 4.973 1.00 47.97 94 ALA A C 1
ATOM 710 O O . ALA A 1 94 ? -8.132 45.375 3.826 1.00 47.97 94 ALA A O 1
ATOM 711 N N . ILE A 1 95 ? -9.563 44.421 5.252 1.00 48.12 95 ILE A N 1
ATOM 712 C CA . ILE A 1 95 ? -10.095 43.456 4.269 1.00 48.12 95 ILE A CA 1
ATOM 713 C C . ILE A 1 95 ? -11.035 44.121 3.245 1.00 48.12 95 ILE A C 1
ATOM 715 O O . ILE A 1 95 ? -11.117 43.664 2.107 1.00 48.12 95 ILE A O 1
ATOM 719 N N . ALA A 1 96 ? -11.687 45.239 3.584 1.00 42.94 96 ALA A N 1
ATOM 720 C CA . ALA A 1 96 ? -12.643 45.889 2.680 1.00 42.94 96 ALA A CA 1
ATOM 721 C C . ALA A 1 96 ? -11.998 46.459 1.397 1.00 42.94 96 ALA A C 1
ATOM 723 O O . ALA A 1 96 ? -12.635 46.468 0.347 1.00 42.94 96 ALA A O 1
ATOM 724 N N . ALA A 1 97 ? -10.728 46.877 1.443 1.00 46.62 97 ALA A N 1
ATOM 725 C CA . ALA A 1 97 ? -10.040 47.444 0.278 1.00 46.62 97 ALA A CA 1
ATOM 726 C C . ALA A 1 97 ? -9.502 46.379 -0.702 1.00 46.62 97 ALA A C 1
ATOM 728 O O . ALA A 1 97 ? -9.392 46.642 -1.897 1.00 46.62 97 ALA A O 1
ATOM 729 N N . ALA A 1 98 ? -9.199 45.163 -0.231 1.00 43.62 98 ALA A N 1
ATOM 730 C CA . ALA A 1 98 ? -8.591 44.115 -1.061 1.00 43.62 98 ALA A CA 1
ATOM 731 C C . ALA A 1 98 ? -9.599 43.379 -1.967 1.00 43.62 98 ALA A C 1
ATOM 733 O O . ALA A 1 98 ? -9.222 42.847 -3.012 1.00 43.62 98 ALA A O 1
ATOM 734 N N . VAL A 1 99 ? -10.887 43.375 -1.604 1.00 51.62 99 VAL A N 1
ATOM 735 C CA . VAL A 1 99 ? -11.936 42.680 -2.374 1.00 51.62 99 VAL A CA 1
ATOM 736 C C . VAL A 1 99 ? -12.258 43.405 -3.689 1.00 51.62 99 VAL A C 1
ATOM 738 O O . VAL A 1 99 ? -12.535 42.747 -4.689 1.00 51.62 99 VAL A O 1
ATOM 741 N N . LEU A 1 100 ? -12.139 44.737 -3.742 1.00 45.22 100 LEU A N 1
ATOM 742 C CA . LEU A 1 100 ? -12.383 45.507 -4.972 1.00 45.22 100 LEU A CA 1
ATOM 743 C C . LEU A 1 100 ? -11.280 45.346 -6.033 1.00 45.22 100 LEU A C 1
ATOM 745 O O . LEU A 1 100 ? -11.560 45.526 -7.213 1.00 45.22 100 LEU A O 1
ATOM 749 N N . PHE A 1 101 ? -10.055 44.964 -5.653 1.00 46.81 101 PHE A N 1
ATOM 750 C CA . PHE A 1 101 ? -8.934 44.834 -6.595 1.00 46.81 101 PHE A CA 1
ATOM 751 C C . PHE A 1 101 ? -8.822 43.438 -7.244 1.00 46.81 101 PHE A C 1
ATOM 753 O O . PHE A 1 101 ? -8.222 43.298 -8.305 1.00 46.81 101 PHE A O 1
ATOM 760 N N . SER A 1 102 ? -9.414 42.390 -6.654 1.00 46.19 102 SER A N 1
ATOM 761 C CA . SER A 1 102 ? -9.327 41.021 -7.208 1.00 46.19 102 SER A CA 1
ATOM 762 C C . SER A 1 102 ? -10.327 40.716 -8.328 1.00 46.19 102 SER A C 1
ATOM 764 O O . SER A 1 102 ? -10.094 39.785 -9.094 1.00 46.19 102 SER A O 1
ATOM 766 N N . PHE A 1 103 ? -11.413 41.483 -8.474 1.00 50.59 103 PHE A N 1
ATOM 767 C CA . PHE A 1 103 ? -12.423 41.206 -9.507 1.00 50.59 103 PHE A CA 1
ATOM 768 C C . PHE A 1 103 ? -12.051 41.699 -10.918 1.00 50.59 103 PHE A C 1
ATOM 770 O O . PHE A 1 103 ? -12.684 41.271 -11.877 1.00 50.59 103 PHE A O 1
ATOM 777 N N . SER A 1 104 ? -11.033 42.554 -11.083 1.00 50.78 104 SER A N 1
ATOM 778 C CA . SER A 1 104 ? -10.685 43.139 -12.392 1.00 50.78 104 SER A CA 1
ATOM 779 C C . SER A 1 104 ? -9.527 42.460 -13.133 1.00 50.78 104 SER A C 1
ATOM 781 O O . SER A 1 104 ? -9.335 42.750 -14.309 1.00 50.78 104 SER A O 1
ATOM 783 N N . SER A 1 105 ? -8.751 41.583 -12.483 1.00 51.53 105 SER A N 1
ATOM 784 C CA . SER A 1 105 ? -7.452 41.127 -13.025 1.00 51.53 105 SER A CA 1
ATOM 785 C C . SER A 1 105 ? -7.343 39.630 -13.331 1.00 51.53 105 SER A C 1
ATOM 787 O O . SER A 1 105 ? -6.307 39.194 -13.821 1.00 51.53 105 SER A O 1
ATOM 789 N N . PHE A 1 106 ? -8.390 38.836 -13.095 1.00 47.97 106 PHE A N 1
ATOM 790 C CA . PHE A 1 106 ? -8.397 37.409 -13.430 1.00 47.97 106 PHE A CA 1
ATOM 791 C C . PHE A 1 106 ? -9.559 37.091 -14.369 1.00 47.97 106 PHE A C 1
ATOM 793 O O . PHE A 1 106 ? -10.612 36.614 -13.954 1.00 47.97 106 PHE A O 1
ATOM 800 N N . GLY A 1 107 ? -9.357 37.373 -15.656 1.00 53.00 107 GLY A N 1
ATOM 801 C CA . GLY A 1 107 ? -10.129 36.718 -16.707 1.00 53.00 107 GLY A CA 1
ATOM 802 C C . GLY A 1 107 ? -9.810 35.218 -16.692 1.00 53.00 107 GLY A C 1
ATOM 803 O O . GLY A 1 107 ? -8.630 34.861 -16.677 1.00 53.00 107 GLY A O 1
ATOM 804 N N . PRO A 1 108 ? -10.807 34.322 -16.650 1.00 46.31 108 PRO A N 1
ATOM 805 C CA . PRO A 1 108 ? -10.531 32.900 -16.691 1.00 46.31 108 PRO A CA 1
ATOM 806 C C . PRO A 1 108 ? -10.398 32.422 -18.140 1.00 46.31 108 PRO A C 1
ATOM 808 O O . PRO A 1 108 ? -11.394 32.141 -18.804 1.00 46.31 108 PRO A O 1
ATOM 811 N N . ASP A 1 109 ? -9.160 32.227 -18.593 1.00 48.12 109 ASP A N 1
ATOM 812 C CA . ASP A 1 109 ? -8.864 31.189 -19.584 1.00 48.12 109 ASP A CA 1
ATOM 813 C C . ASP A 1 109 ? -9.020 29.824 -18.897 1.00 48.12 109 ASP A C 1
ATOM 815 O O . ASP A 1 109 ? -8.074 29.210 -18.401 1.00 48.12 109 ASP A O 1
ATOM 819 N N . HIS A 1 110 ? -10.260 29.352 -18.809 1.00 49.66 110 HIS A N 1
ATOM 820 C CA . HIS A 1 110 ? -10.554 27.964 -18.485 1.00 49.66 110 HIS A CA 1
ATOM 821 C C . HIS A 1 110 ? -10.706 27.196 -19.791 1.00 49.66 110 HIS A C 1
ATOM 823 O O . HIS A 1 110 ? -11.790 27.132 -20.365 1.00 49.66 110 HIS A O 1
ATOM 829 N N . THR A 1 111 ? -9.620 26.578 -20.252 1.00 55.53 111 THR A N 1
ATOM 830 C CA . THR A 1 111 ? -9.745 25.439 -21.163 1.00 55.53 111 THR A CA 1
ATOM 831 C C . THR A 1 111 ? -10.470 24.322 -20.400 1.00 55.53 111 THR A C 1
ATOM 833 O O . THR A 1 111 ? -9.972 23.863 -19.367 1.00 55.53 111 THR A O 1
ATOM 836 N N . PRO A 1 112 ? -11.670 23.893 -20.831 1.00 49.78 112 PRO A N 1
ATOM 837 C CA . PRO A 1 112 ? -1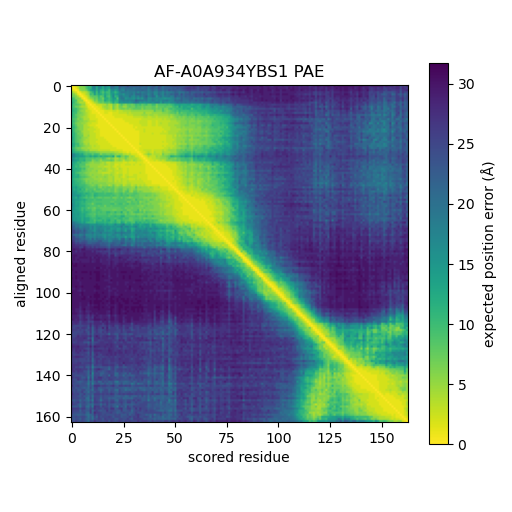2.402 22.846 -20.139 1.00 49.78 112 PRO A CA 1
ATOM 838 C C . PRO A 1 112 ? -11.652 21.524 -20.314 1.00 49.78 112 PRO A C 1
ATOM 840 O O . PRO A 1 112 ? -11.598 20.954 -21.402 1.00 49.78 112 PRO A O 1
ATOM 843 N N . ARG A 1 113 ? -11.058 21.021 -19.228 1.00 51.28 113 ARG A N 1
ATOM 844 C CA . ARG A 1 113 ? -10.572 19.641 -19.157 1.00 51.28 113 ARG A CA 1
ATOM 845 C C . ARG A 1 113 ? -11.787 18.734 -19.335 1.00 51.28 113 ARG A C 1
ATOM 847 O O . ARG A 1 113 ? -12.687 18.775 -18.501 1.00 51.28 113 ARG A O 1
ATOM 854 N N . ALA A 1 114 ? -11.826 17.966 -20.423 1.00 57.28 114 ALA A N 1
ATOM 855 C CA . ALA A 1 114 ? -12.915 17.040 -20.711 1.00 57.28 114 ALA A CA 1
ATOM 856 C C . ALA A 1 114 ? -13.091 16.075 -19.529 1.00 57.28 114 ALA A C 1
ATOM 858 O O . ALA A 1 114 ? -12.263 15.199 -19.284 1.00 57.28 114 ALA A O 1
ATOM 859 N N . THR A 1 115 ? -14.144 16.280 -18.746 1.00 57.19 115 THR A N 1
ATOM 860 C CA . THR A 1 115 ? -14.554 15.371 -17.686 1.00 57.19 115 THR A CA 1
ATOM 861 C C . THR A 1 115 ? -15.166 14.149 -18.353 1.00 57.19 115 THR A C 1
ATOM 863 O O . THR A 1 115 ? -16.259 14.220 -18.913 1.00 57.19 115 THR A O 1
ATOM 866 N N . ALA A 1 116 ? -14.444 13.026 -18.335 1.00 61.28 116 ALA A N 1
ATOM 867 C CA . ALA A 1 116 ? -15.002 11.752 -18.767 1.00 61.28 116 ALA A CA 1
ATOM 868 C C . ALA A 1 116 ? -16.304 11.482 -17.981 1.00 61.28 116 ALA A C 1
ATOM 870 O O . ALA A 1 116 ? -16.340 11.727 -16.768 1.00 61.28 116 ALA A O 1
ATOM 871 N N . PRO A 1 117 ? -17.386 11.030 -18.638 1.00 69.88 117 PRO A N 1
ATOM 872 C CA . PRO A 1 117 ? -18.647 10.769 -17.960 1.00 69.88 117 PRO A CA 1
ATOM 873 C C . PRO A 1 117 ? -18.452 9.629 -16.956 1.00 69.88 117 PRO A C 1
ATOM 875 O O . PRO A 1 117 ? -18.266 8.476 -17.335 1.00 69.88 117 PRO A O 1
ATOM 878 N N . LEU A 1 118 ? -18.471 9.958 -15.663 1.00 70.62 118 LEU A N 1
ATOM 879 C CA . LEU A 1 118 ? -18.398 8.966 -14.593 1.00 70.62 118 LEU A CA 1
ATOM 880 C C . LEU A 1 118 ? -19.687 8.136 -14.567 1.00 70.62 118 LEU A C 1
ATOM 882 O O . LEU A 1 118 ? -20.794 8.670 -14.702 1.00 70.62 118 LEU A O 1
ATOM 886 N N . ALA A 1 119 ? -19.549 6.830 -14.350 1.00 62.72 119 ALA A N 1
ATOM 887 C CA . ALA A 1 119 ? -20.671 5.930 -14.155 1.00 62.72 119 ALA A CA 1
ATOM 888 C C . ALA A 1 119 ? -21.430 6.336 -12.882 1.00 62.72 119 ALA A C 1
ATOM 890 O O . ALA A 1 119 ? -20.901 6.336 -11.765 1.00 62.72 119 ALA A O 1
ATOM 891 N N . ARG A 1 120 ? -22.697 6.718 -13.065 1.00 62.50 120 ARG A N 1
ATOM 892 C CA . ARG A 1 120 ? -23.592 7.143 -11.986 1.00 62.50 120 ARG A CA 1
ATOM 893 C C . ARG A 1 120 ? -23.801 5.966 -11.032 1.00 62.50 120 ARG A C 1
ATOM 895 O O . ARG A 1 120 ? -24.313 4.936 -11.463 1.00 62.50 120 ARG A O 1
ATOM 902 N N . SER A 1 121 ? -23.443 6.131 -9.756 1.00 60.47 121 SER A N 1
ATOM 903 C CA . SER A 1 121 ? -23.693 5.117 -8.721 1.00 60.47 121 SER A CA 1
ATOM 904 C C . SER A 1 121 ? -25.185 4.788 -8.699 1.00 60.47 121 SER A C 1
ATOM 906 O O . SER A 1 121 ? -26.014 5.636 -8.357 1.00 60.47 121 SER A O 1
ATOM 908 N N . ARG A 1 122 ? -25.538 3.582 -9.152 1.00 63.56 122 ARG A N 1
ATOM 909 C CA . ARG A 1 122 ? -26.929 3.130 -9.178 1.00 63.56 122 ARG A CA 1
ATOM 910 C C . ARG A 1 122 ? -27.317 2.705 -7.768 1.00 63.56 122 ARG A C 1
ATOM 912 O O . ARG A 1 122 ? -26.516 2.116 -7.040 1.00 63.56 122 ARG A O 1
ATOM 919 N N . SER A 1 123 ? -28.546 3.018 -7.366 1.00 63.66 123 SER A N 1
ATOM 920 C CA . SER A 1 123 ? -29.076 2.508 -6.103 1.00 63.66 123 SER A CA 1
ATOM 921 C C . SER A 1 123 ? -29.092 0.984 -6.172 1.00 63.66 123 SER A C 1
ATOM 923 O O . SER A 1 123 ? -29.697 0.406 -7.071 1.00 63.66 123 SER A O 1
ATOM 925 N N . THR A 1 124 ? -28.442 0.319 -5.219 1.00 61.22 124 THR A N 1
ATOM 926 C CA . THR A 1 124 ? -28.456 -1.148 -5.122 1.00 61.22 124 THR A CA 1
ATOM 927 C C . THR A 1 124 ? -29.815 -1.687 -4.663 1.00 61.22 124 THR A C 1
ATOM 929 O O . THR A 1 124 ? -29.974 -2.891 -4.505 1.00 61.22 124 THR A O 1
ATOM 932 N N . GLN A 1 125 ? -30.801 -0.814 -4.444 1.00 58.12 125 GLN A N 1
ATOM 933 C CA . GLN A 1 125 ? -32.132 -1.167 -3.962 1.00 58.12 125 GLN A CA 1
ATOM 934 C C . GLN A 1 125 ? -32.913 -2.032 -4.964 1.00 58.12 125 GLN A C 1
ATOM 936 O O . GLN A 1 125 ? -33.605 -2.952 -4.539 1.00 58.12 125 GLN A O 1
ATOM 941 N N . ASP A 1 126 ? -32.709 -1.840 -6.272 1.00 60.03 126 ASP A N 1
ATOM 942 C CA . ASP A 1 126 ? -33.371 -2.646 -7.313 1.00 60.03 126 ASP A CA 1
ATOM 943 C C . ASP A 1 126 ? -32.794 -4.071 -7.440 1.00 60.03 126 ASP A C 1
ATOM 945 O O . ASP A 1 126 ? -33.414 -4.946 -8.046 1.00 60.03 126 ASP A O 1
ATOM 949 N N . LEU A 1 127 ? -31.621 -4.340 -6.845 1.00 62.84 127 LEU A N 1
ATOM 950 C CA . LEU A 1 127 ? -31.015 -5.680 -6.810 1.00 62.84 127 LEU A CA 1
ATOM 951 C C . LEU A 1 127 ? -31.668 -6.601 -5.768 1.00 62.84 127 LEU A C 1
ATOM 953 O O . LEU A 1 127 ? -31.382 -7.799 -5.742 1.00 62.84 127 LEU A O 1
ATOM 957 N N . PHE A 1 128 ? -32.546 -6.071 -4.913 1.00 65.62 128 PHE A N 1
ATOM 958 C CA . PHE A 1 128 ? -33.167 -6.820 -3.827 1.00 65.62 128 PHE A CA 1
ATOM 959 C C . PHE A 1 128 ? -34.682 -6.876 -4.023 1.00 65.62 128 PHE A C 1
ATOM 961 O O . PHE A 1 128 ? -35.418 -5.984 -3.616 1.00 65.62 128 PHE A O 1
ATOM 968 N N . ARG A 1 129 ? -35.149 -7.956 -4.661 1.00 69.56 129 ARG A N 1
ATOM 969 C CA . ARG A 1 129 ? -36.586 -8.221 -4.868 1.00 69.56 129 ARG A CA 1
ATOM 970 C C . ARG A 1 129 ? -37.322 -8.617 -3.586 1.00 69.56 129 ARG A C 1
ATOM 972 O O . ARG A 1 129 ? -38.541 -8.504 -3.535 1.00 69.56 129 ARG A O 1
ATOM 979 N N . GLU A 1 130 ? -36.598 -9.062 -2.562 1.00 67.62 130 GLU A N 1
ATOM 980 C CA . GLU A 1 130 ? -37.157 -9.501 -1.283 1.00 67.62 130 GLU A CA 1
ATOM 981 C C . GLU A 1 130 ? -36.595 -8.671 -0.117 1.00 67.62 130 GLU A C 1
ATOM 983 O O . GLU A 1 130 ? -35.397 -8.363 -0.100 1.00 67.62 130 GLU A O 1
ATOM 988 N N . PRO A 1 131 ? -37.429 -8.311 0.878 1.00 65.62 131 PRO A N 1
ATOM 989 C CA . PRO A 1 131 ? -36.969 -7.639 2.084 1.00 65.62 131 PRO A CA 1
ATOM 990 C C . PRO A 1 131 ? -36.117 -8.590 2.933 1.00 65.62 131 PRO A C 1
ATOM 992 O O . PRO A 1 131 ? -36.519 -9.706 3.257 1.00 65.62 131 PRO A O 1
ATOM 995 N N . PHE A 1 132 ? -34.930 -8.129 3.321 1.00 63.72 132 PHE A N 1
ATOM 996 C CA . PHE A 1 132 ? -33.995 -8.930 4.107 1.00 63.72 132 PHE A CA 1
ATOM 997 C C . PHE A 1 132 ? -34.521 -9.242 5.507 1.00 63.72 132 PHE A C 1
ATOM 999 O O . PHE A 1 132 ? -35.016 -8.358 6.212 1.00 63.72 132 PHE A O 1
ATOM 1006 N N . ARG A 1 133 ? -34.309 -10.482 5.956 1.00 75.38 133 ARG A N 1
ATOM 1007 C CA . ARG A 1 133 ? -34.513 -10.873 7.355 1.00 75.38 133 ARG A CA 1
ATOM 1008 C C . ARG A 1 133 ? -33.353 -10.366 8.216 1.00 75.38 133 ARG A C 1
ATOM 1010 O O . ARG A 1 133 ? -32.208 -10.327 7.771 1.00 75.38 133 ARG A O 1
ATOM 1017 N N . ALA A 1 134 ? -33.634 -9.999 9.468 1.00 72.12 134 ALA A N 1
ATOM 1018 C CA . ALA A 1 134 ? -32.652 -9.388 10.376 1.00 72.12 134 ALA A CA 1
ATOM 1019 C C . ALA A 1 134 ? -31.390 -10.249 10.621 1.00 72.12 134 ALA A C 1
ATOM 1021 O O . ALA A 1 134 ? -30.332 -9.708 10.930 1.00 72.12 134 ALA A O 1
ATOM 1022 N N . SER A 1 135 ? -31.475 -11.569 10.431 1.00 74.94 135 SER A N 1
ATOM 1023 C CA . SER A 1 135 ? -30.363 -12.517 10.576 1.00 74.94 135 SER A CA 1
ATOM 1024 C C . SER A 1 135 ? -29.400 -12.569 9.380 1.00 74.94 135 SER A C 1
ATOM 1026 O O . SER A 1 135 ? -28.381 -13.245 9.460 1.00 74.94 135 SER A O 1
ATOM 1028 N N . GLU A 1 136 ? -29.682 -11.871 8.275 1.00 74.75 136 GLU A N 1
ATOM 1029 C CA . GLU A 1 136 ? -28.897 -11.945 7.026 1.00 74.75 136 GLU A CA 1
ATOM 1030 C C . GLU A 1 136 ? -28.033 -10.697 6.762 1.00 74.75 136 GLU A C 1
ATOM 1032 O O . GLU A 1 136 ? -27.591 -10.446 5.638 1.00 74.75 136 GLU A O 1
ATOM 1037 N N . ALA A 1 137 ? -27.764 -9.897 7.798 1.00 72.44 137 ALA A N 1
ATOM 1038 C CA . ALA A 1 137 ? -27.037 -8.633 7.672 1.00 72.44 137 ALA A CA 1
ATOM 1039 C C . ALA A 1 137 ? -25.644 -8.767 7.014 1.00 72.44 137 ALA A C 1
ATOM 1041 O O . ALA A 1 137 ? -25.273 -7.906 6.218 1.00 72.44 137 ALA A O 1
ATOM 1042 N N . SER A 1 138 ? -24.901 -9.851 7.273 1.00 77.50 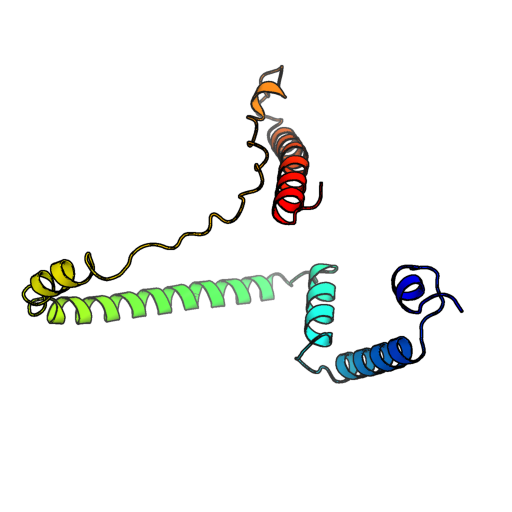138 SER A N 1
ATOM 1043 C CA . SER A 1 138 ? -23.582 -10.084 6.655 1.00 77.50 138 SER A CA 1
ATOM 1044 C C . SER A 1 138 ? -23.698 -10.365 5.153 1.00 77.50 138 SER A C 1
ATOM 1046 O O . SER A 1 138 ? -23.035 -9.721 4.345 1.00 77.50 138 SER A O 1
ATOM 1048 N N . ALA A 1 139 ? -24.652 -11.214 4.754 1.00 77.81 139 ALA A N 1
ATOM 1049 C CA . ALA A 1 139 ? -24.916 -11.518 3.345 1.00 77.81 139 ALA A CA 1
ATOM 1050 C C . ALA A 1 139 ? -25.416 -10.291 2.553 1.00 77.81 139 ALA A C 1
ATOM 1052 O O . ALA A 1 139 ? -25.315 -10.252 1.322 1.00 77.81 139 ALA A O 1
ATOM 1053 N N . ARG A 1 140 ? -25.968 -9.283 3.245 1.00 71.25 140 ARG A N 1
ATOM 1054 C CA . ARG A 1 140 ? -26.309 -7.974 2.669 1.00 71.25 140 ARG A CA 1
ATOM 1055 C C . ARG A 1 140 ? -25.061 -7.141 2.384 1.00 71.25 140 ARG A C 1
ATOM 1057 O O . ARG A 1 140 ? -24.977 -6.531 1.321 1.00 71.25 140 ARG A O 1
ATOM 1064 N N . ILE A 1 141 ? -24.112 -7.107 3.318 1.00 80.81 141 ILE A N 1
ATOM 1065 C CA . ILE A 1 141 ? -22.861 -6.352 3.168 1.00 80.81 141 ILE A CA 1
ATOM 1066 C C . ILE A 1 141 ? -22.044 -6.929 2.011 1.00 80.81 141 ILE A C 1
ATOM 1068 O O . ILE A 1 141 ? -21.628 -6.164 1.142 1.00 80.81 141 ILE A O 1
ATOM 1072 N N . ASP A 1 142 ? -21.926 -8.254 1.931 1.00 82.31 142 ASP A N 1
ATOM 1073 C CA . ASP A 1 142 ? -21.158 -8.914 0.871 1.00 82.31 142 ASP A CA 1
ATOM 1074 C C . ASP A 1 142 ? -21.748 -8.634 -0.517 1.00 82.31 142 ASP A C 1
ATOM 1076 O O . ASP A 1 142 ? -21.026 -8.259 -1.440 1.00 82.31 142 ASP A O 1
ATOM 1080 N N . ARG A 1 143 ? -23.080 -8.698 -0.668 1.00 76.56 143 ARG A N 1
ATOM 1081 C CA . ARG A 1 143 ? -23.744 -8.375 -1.944 1.00 76.56 143 ARG A CA 1
ATOM 1082 C C . ARG A 1 143 ? -23.572 -6.911 -2.354 1.00 76.56 143 ARG A C 1
ATOM 1084 O O . ARG A 1 143 ? -23.367 -6.632 -3.534 1.00 76.56 143 ARG A O 1
ATOM 1091 N N . ILE A 1 144 ? -23.621 -5.976 -1.403 1.00 79.81 144 ILE A N 1
ATOM 1092 C CA . ILE A 1 144 ? -23.377 -4.551 -1.681 1.00 79.81 144 ILE A CA 1
ATOM 1093 C C . ILE A 1 144 ? -21.910 -4.318 -2.059 1.00 79.81 144 ILE A C 1
ATOM 1095 O O . ILE A 1 144 ? -21.641 -3.550 -2.983 1.00 79.81 144 ILE A O 1
ATOM 1099 N N . ALA A 1 145 ? -20.971 -4.971 -1.373 1.00 83.12 145 ALA A N 1
ATOM 1100 C CA . ALA A 1 145 ? -19.546 -4.851 -1.654 1.00 83.12 145 ALA A CA 1
ATOM 1101 C C . ALA A 1 145 ? -19.203 -5.376 -3.056 1.00 83.12 145 ALA A C 1
ATOM 1103 O O . ALA A 1 145 ? -18.511 -4.689 -3.806 1.00 83.12 145 ALA A O 1
ATOM 1104 N N . VAL A 1 146 ? -19.753 -6.533 -3.442 1.00 80.75 146 VAL A N 1
ATOM 1105 C CA . VAL A 1 146 ? -19.577 -7.104 -4.787 1.00 80.75 146 VAL A CA 1
ATOM 1106 C C . VAL A 1 146 ? -20.142 -6.173 -5.862 1.00 80.75 146 VAL A C 1
ATOM 1108 O O . VAL A 1 146 ? -19.436 -5.864 -6.819 1.00 80.75 146 VAL A O 1
ATOM 1111 N N . ALA A 1 147 ? -21.366 -5.658 -5.685 1.00 77.81 147 ALA A N 1
ATOM 1112 C CA . ALA A 1 147 ? -21.979 -4.741 -6.650 1.00 77.81 147 ALA A CA 1
ATOM 1113 C C . ALA A 1 147 ? -21.184 -3.429 -6.798 1.00 77.81 147 ALA A C 1
ATOM 1115 O O . ALA A 1 147 ? -20.912 -2.985 -7.909 1.00 77.81 147 ALA A O 1
ATOM 1116 N N . ARG A 1 148 ? -20.735 -2.836 -5.682 1.00 80.75 148 ARG A N 1
ATOM 1117 C CA . ARG A 1 148 ? -19.944 -1.593 -5.703 1.00 80.75 148 ARG A CA 1
ATOM 1118 C C . ARG A 1 148 ? -18.522 -1.778 -6.230 1.00 80.75 148 ARG A C 1
ATOM 1120 O O . ARG A 1 148 ? -17.923 -0.811 -6.698 1.00 80.75 148 ARG A O 1
ATOM 1127 N N . GLY A 1 149 ? -17.973 -2.989 -6.150 1.00 83.19 149 GLY A N 1
ATOM 1128 C CA . GLY A 1 149 ? -16.639 -3.301 -6.659 1.00 83.19 149 GLY A CA 1
ATOM 1129 C C . GLY A 1 149 ? -16.516 -3.111 -8.175 1.00 83.19 149 GLY A C 1
ATOM 1130 O O . GLY A 1 149 ? -15.478 -2.632 -8.635 1.00 83.19 149 GLY A O 1
ATOM 1131 N N . GLY A 1 150 ? -17.573 -3.430 -8.932 1.00 80.81 150 GLY A N 1
ATOM 1132 C CA . GLY A 1 150 ? -17.645 -3.197 -10.380 1.00 80.81 150 GLY A CA 1
ATOM 1133 C C . GLY A 1 150 ? -17.666 -1.706 -10.720 1.00 80.81 150 GLY A C 1
ATOM 1134 O O . GLY A 1 150 ? -16.755 -1.216 -11.388 1.00 80.81 150 GLY A O 1
ATOM 1135 N N . ASP A 1 151 ? -18.622 -0.968 -10.146 1.00 79.69 151 ASP A N 1
ATOM 1136 C CA . ASP A 1 151 ? -18.807 0.474 -10.375 1.00 79.69 151 ASP A CA 1
ATOM 1137 C C . ASP A 1 151 ? -17.540 1.298 -10.080 1.00 79.69 151 ASP A C 1
ATOM 1139 O O . ASP A 1 151 ? -17.206 2.245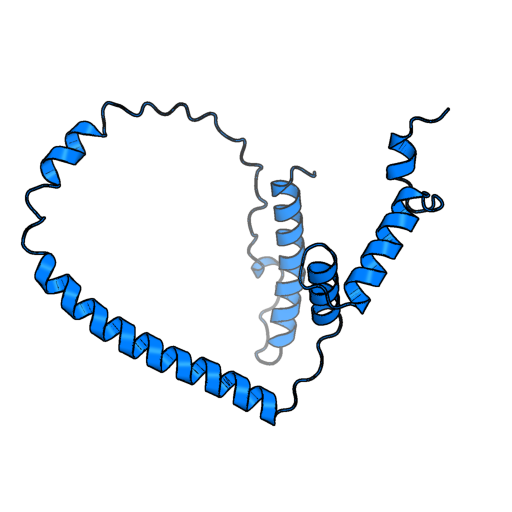 -10.794 1.00 79.69 151 ASP A O 1
ATOM 1143 N N . LEU A 1 152 ? -16.813 0.969 -9.005 1.00 83.50 152 LEU A N 1
ATOM 1144 C CA . LEU A 1 152 ? -15.574 1.667 -8.640 1.00 83.50 152 LEU A CA 1
ATOM 1145 C C . LEU A 1 152 ? -14.449 1.413 -9.642 1.00 83.50 152 LEU A C 1
ATOM 1147 O O . LEU A 1 152 ? -13.638 2.306 -9.900 1.00 83.50 152 LEU A O 1
ATOM 1151 N N . ARG A 1 153 ? -14.385 0.198 -10.189 1.00 83.62 153 ARG A N 1
ATOM 1152 C CA . ARG A 1 153 ? -13.369 -0.186 -11.165 1.00 83.62 153 ARG A CA 1
ATOM 1153 C C . ARG A 1 153 ? -13.624 0.505 -12.504 1.00 83.62 153 ARG A C 1
ATOM 1155 O O . ARG A 1 153 ? -12.703 1.113 -13.039 1.00 83.62 153 ARG A O 1
ATOM 1162 N N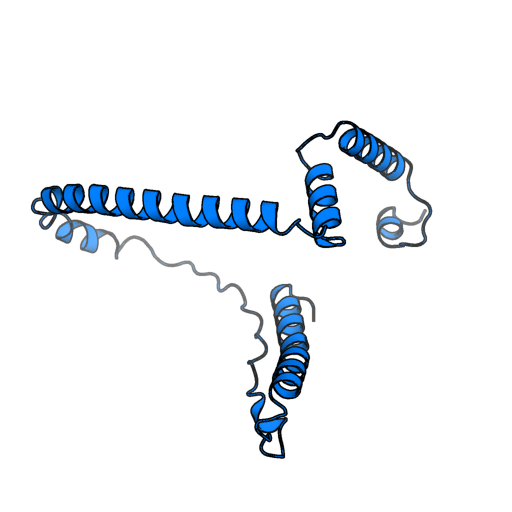 . GLU A 1 154 ? -14.868 0.502 -12.976 1.00 80.25 154 GLU A N 1
ATOM 1163 C CA . GLU A 1 154 ? -15.282 1.213 -14.193 1.00 80.25 154 GLU A CA 1
ATOM 1164 C C . GLU A 1 154 ? -15.035 2.723 -14.087 1.00 80.25 154 GLU A C 1
ATOM 1166 O O . GLU A 1 154 ? -14.441 3.318 -14.983 1.00 80.25 154 GLU A O 1
ATOM 1171 N N . ASN A 1 155 ? -15.380 3.344 -12.954 1.00 79.81 155 ASN A N 1
ATOM 1172 C CA . ASN A 1 155 ? -15.101 4.765 -12.721 1.00 79.81 155 ASN A CA 1
ATOM 1173 C C . ASN A 1 155 ? -13.603 5.091 -12.721 1.00 79.81 155 ASN A C 1
ATOM 1175 O O . ASN A 1 155 ? -13.191 6.158 -13.187 1.00 79.81 155 ASN A O 1
ATOM 1179 N N . ARG A 1 156 ? -12.773 4.178 -12.208 1.00 81.81 156 ARG A N 1
ATOM 1180 C CA . ARG A 1 156 ? -11.319 4.346 -12.212 1.00 81.81 156 ARG A CA 1
ATOM 1181 C C . ARG A 1 156 ? -10.753 4.246 -13.629 1.00 81.81 156 ARG A C 1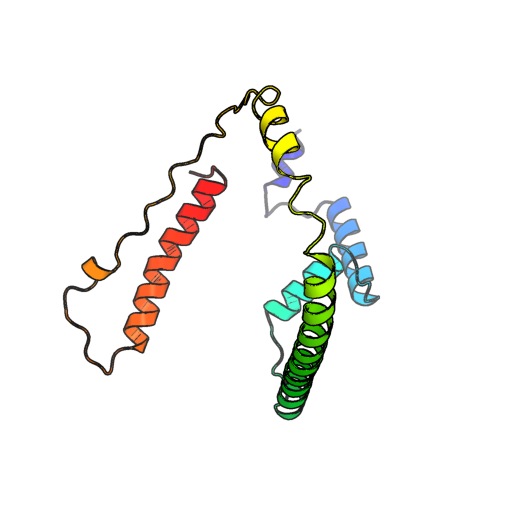
ATOM 1183 O O . ARG A 1 156 ? -9.957 5.103 -13.997 1.00 81.81 156 ARG A O 1
ATOM 1190 N N . PHE A 1 157 ? -11.205 3.281 -14.430 1.00 83.00 157 PHE A N 1
ATOM 1191 C CA . PHE A 1 157 ? -10.807 3.171 -15.838 1.00 83.00 157 PHE A CA 1
ATOM 1192 C C . PHE A 1 157 ? -11.259 4.379 -16.665 1.00 83.00 157 PHE A C 1
ATOM 1194 O O . PHE A 1 157 ? -10.443 4.963 -17.377 1.00 83.00 157 PHE A O 1
ATOM 1201 N N . ALA A 1 158 ? -12.491 4.853 -16.462 1.00 79.94 158 ALA A N 1
ATOM 1202 C CA . ALA A 1 158 ? -12.991 6.070 -17.097 1.00 79.94 158 ALA A CA 1
ATOM 1203 C C . ALA A 1 158 ? -12.165 7.314 -16.720 1.00 79.94 158 ALA A C 1
ATOM 1205 O O . ALA A 1 158 ? -11.877 8.148 -17.575 1.00 79.94 158 ALA A O 1
ATOM 1206 N N . THR A 1 159 ? -11.723 7.423 -15.461 1.00 75.69 159 THR A N 1
ATOM 1207 C CA . THR A 1 159 ? -10.836 8.514 -15.009 1.00 75.69 159 THR A CA 1
ATOM 1208 C C . THR A 1 159 ? -9.463 8.457 -15.685 1.00 75.69 159 THR A C 1
ATOM 1210 O O . THR A 1 159 ? -8.842 9.494 -15.913 1.00 75.69 159 THR A O 1
ATOM 1213 N N . TRP A 1 160 ? -8.987 7.258 -16.018 1.00 78.44 160 TRP A N 1
ATOM 1214 C CA . TRP A 1 160 ? -7.730 7.040 -16.734 1.00 78.44 160 TRP A CA 1
ATOM 1215 C C . TRP A 1 160 ? -7.868 7.099 -18.260 1.00 78.44 160 TRP A C 1
ATOM 1217 O O . TRP A 1 160 ? -6.861 7.011 -18.953 1.00 78.44 160 TRP A O 1
ATOM 1227 N N . GLY A 1 161 ? -9.084 7.281 -18.788 1.00 79.69 161 GLY A N 1
ATOM 1228 C CA . GLY A 1 161 ? -9.338 7.328 -20.229 1.00 79.69 161 GLY A CA 1
ATOM 1229 C C . GLY A 1 161 ? -9.227 5.970 -20.927 1.00 79.69 161 GLY A C 1
ATOM 1230 O O . GLY A 1 161 ? -9.097 5.932 -22.146 1.00 79.69 161 GLY A O 1
ATOM 1231 N N . VAL A 1 162 ? -9.275 4.872 -20.169 1.00 69.00 162 VAL A N 1
ATOM 1232 C CA . VAL A 1 162 ? -9.301 3.505 -20.699 1.00 69.00 162 VAL A CA 1
ATOM 1233 C C . VAL A 1 162 ? -10.770 3.108 -20.837 1.00 69.00 162 VAL A C 1
ATOM 1235 O O . VAL A 1 162 ? -11.465 2.981 -19.826 1.00 69.00 162 VAL A O 1
ATOM 1238 N N . GLN A 1 163 ? -11.252 2.986 -22.075 1.00 61.16 163 GLN A N 1
ATOM 1239 C CA . GLN A 1 163 ? -12.591 2.487 -22.410 1.00 61.16 163 GLN A CA 1
ATOM 1240 C C . GLN A 1 163 ? -12.486 1.233 -23.265 1.00 61.16 163 GLN A C 1
ATOM 1242 O O . GLN A 1 163 ? -11.596 1.209 -24.144 1.00 61.16 163 GLN A O 1
#